Protein AF-A0A4Q3A1X8-F1 (afdb_monomer)

Radius of gyration: 11.79 Å; Cα contacts (8 Å, |Δi|>4): 66; chains: 1; bounding box: 34×23×25 Å

Solvent-accessible surface area (backbone atoms only — not comparable to full-atom values): 4006 Å² total; per-residue (Å²): 127,48,77,44,58,11,74,87,76,67,45,76,34,82,41,31,84,91,42,96,79,29,74,71,75,75,54,64,59,48,70,67,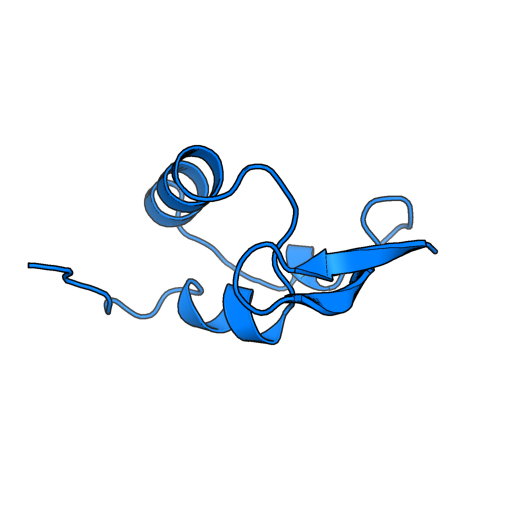48,53,51,50,46,62,73,75,35,98,61,58,70,34,74,74,63,46,53,64,50,29,85,54,100,66,81,88,81,127

Secondary structure (DSSP, 8-state):
-EEEE-TTT--EEEE-TTSSS-GGGGS---HHHHHHHHHH-SSPPPHHHHHTTSS-------

pLDDT: mean 80.16, std 12.74, range [43.78, 91.31]

Mean predicted aligned error: 6.54 Å

Foldseek 3Di:
DDWDAAQVPRDIDDACVVPPDGVVVVADADPVLVVCCVVVDVDDHHPVVSVVRRPDPDDPDD

Sequence (62 aa):
MSYKKCSRCDKEFECRADSHGCWCEQYTLSAEALQQLRSSFSDCLCPDCLTAYQALPADSQQ

Structure (mmCIF, N/CA/C/O backbone):
data_AF-A0A4Q3A1X8-F1
#
_entry.id   AF-A0A4Q3A1X8-F1
#
loop_
_atom_site.group_PDB
_atom_site.id
_atom_site.type_symbol
_atom_site.label_atom_id
_atom_site.label_alt_id
_atom_site.label_comp_id
_atom_site.label_asym_id
_atom_site.label_entity_id
_atom_site.label_seq_id
_atom_site.pdbx_PDB_ins_code
_atom_site.Cartn_x
_atom_site.Cartn_y
_atom_site.Cartn_z
_atom_site.occupancy
_atom_site.B_iso_or_equiv
_atom_site.auth_seq_id
_atom_site.auth_comp_id
_atom_site.auth_asym_id
_atom_site.auth_atom_id
_atom_site.pdbx_PDB_model_num
ATOM 1 N N . MET A 1 1 ? 11.933 -11.216 -8.515 1.00 58.72 1 MET A N 1
ATOM 2 C CA . MET A 1 1 ? 11.247 -9.933 -8.795 1.00 58.72 1 MET A CA 1
ATOM 3 C C . MET A 1 1 ? 9.991 -10.235 -9.588 1.00 58.72 1 MET A C 1
ATOM 5 O O . MET A 1 1 ? 10.103 -10.872 -10.627 1.00 58.72 1 MET A O 1
ATOM 9 N N . SER A 1 2 ? 8.816 -9.864 -9.076 1.00 80.31 2 SER A N 1
ATOM 10 C CA . SER A 1 2 ? 7.532 -10.131 -9.737 1.00 80.31 2 SER A CA 1
ATOM 11 C C . SER A 1 2 ? 6.700 -8.855 -9.788 1.00 80.31 2 SER A C 1
ATOM 13 O O . SER A 1 2 ? 6.736 -8.063 -8.847 1.00 80.31 2 SER A O 1
ATOM 15 N N . TYR A 1 3 ? 5.964 -8.639 -10.874 1.00 85.44 3 TYR A N 1
ATOM 16 C CA . TYR A 1 3 ? 5.031 -7.522 -10.977 1.00 85.44 3 TYR A CA 1
ATOM 17 C C . TYR A 1 3 ? 3.661 -7.964 -10.470 1.00 85.44 3 TYR A C 1
ATOM 19 O O . TYR A 1 3 ? 3.174 -9.040 -10.817 1.00 85.44 3 TYR A O 1
ATOM 27 N N . LYS A 1 4 ? 3.053 -7.142 -9.617 1.00 87.50 4 LYS A N 1
ATOM 28 C CA . LYS A 1 4 ? 1.692 -7.343 -9.119 1.00 87.50 4 LYS A CA 1
ATOM 29 C C . LYS A 1 4 ? 0.805 -6.177 -9.514 1.00 87.50 4 LYS A C 1
ATOM 31 O O . LYS A 1 4 ? 1.283 -5.072 -9.761 1.00 87.50 4 LYS A O 1
ATOM 36 N N . LYS A 1 5 ? -0.497 -6.438 -9.564 1.00 91.00 5 LYS A N 1
ATOM 37 C CA . LYS A 1 5 ? -1.516 -5.446 -9.889 1.00 91.00 5 LYS A CA 1
ATOM 38 C C . LYS A 1 5 ? -2.200 -4.987 -8.609 1.00 91.00 5 LYS A C 1
ATOM 40 O O . LYS A 1 5 ? -2.631 -5.809 -7.810 1.00 91.00 5 LYS A O 1
ATOM 45 N N . CYS A 1 6 ? -2.280 -3.678 -8.404 1.00 90.62 6 CYS A N 1
ATOM 46 C CA . CYS A 1 6 ? -2.879 -3.103 -7.207 1.00 90.62 6 CYS A CA 1
ATOM 47 C C . CYS A 1 6 ? -4.385 -3.383 -7.158 1.00 90.62 6 CYS A C 1
ATOM 49 O O . CYS A 1 6 ? -5.099 -2.948 -8.056 1.00 90.62 6 CYS A O 1
ATOM 51 N N . SER A 1 7 ? -4.892 -3.996 -6.083 1.00 89.31 7 SER A N 1
ATOM 52 C CA . SER A 1 7 ? -6.343 -4.215 -5.916 1.00 89.31 7 SER A CA 1
ATOM 53 C C . SER A 1 7 ? -7.167 -2.931 -5.789 1.00 89.31 7 SER A C 1
ATOM 55 O O . SER A 1 7 ? -8.388 -2.983 -5.873 1.00 89.31 7 SER A O 1
ATOM 57 N N . ARG A 1 8 ? -6.519 -1.784 -5.551 1.00 88.50 8 ARG A N 1
ATOM 58 C CA . ARG A 1 8 ? -7.191 -0.493 -5.368 1.00 88.50 8 ARG A CA 1
ATOM 59 C C . ARG A 1 8 ? -7.272 0.350 -6.643 1.00 88.50 8 ARG A C 1
ATOM 61 O O . ARG A 1 8 ? -8.248 1.070 -6.827 1.00 88.50 8 ARG A O 1
ATOM 68 N N . CYS A 1 9 ? -6.212 0.362 -7.446 1.00 90.81 9 CYS A N 1
ATOM 69 C CA . CYS A 1 9 ? -6.086 1.259 -8.601 1.00 90.81 9 CYS A CA 1
ATOM 70 C C . CYS A 1 9 ? -5.714 0.537 -9.897 1.00 90.81 9 CYS A C 1
ATOM 72 O O . CYS A 1 9 ? -5.429 1.195 -10.893 1.00 90.81 9 CYS A O 1
ATOM 74 N N . ASP A 1 10 ? -5.644 -0.797 -9.872 1.00 90.12 10 ASP A N 1
ATOM 75 C CA . ASP A 1 10 ? -5.283 -1.643 -11.011 1.00 90.12 10 ASP A CA 1
ATOM 76 C C . ASP A 1 10 ? -3.907 -1.342 -11.630 1.00 90.12 10 ASP A C 1
ATOM 78 O O . ASP A 1 10 ? -3.568 -1.834 -12.705 1.00 90.12 10 ASP A O 1
ATOM 82 N N . LYS A 1 11 ? -3.067 -0.568 -10.940 1.00 90.00 11 LYS A N 1
ATOM 83 C CA . LYS A 1 11 ? -1.726 -0.227 -11.408 1.00 90.00 11 LYS A CA 1
ATOM 84 C C . LYS A 1 11 ? -0.776 -1.399 -11.203 1.00 90.00 11 LYS A C 1
ATOM 86 O O . LYS A 1 11 ? -0.727 -1.968 -10.112 1.00 90.00 11 LYS A O 1
ATOM 91 N N . GLU A 1 12 ? 0.007 -1.717 -12.225 1.00 91.31 12 GL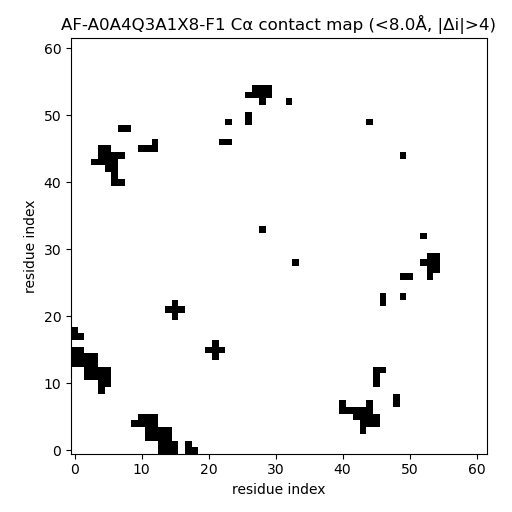U A N 1
ATOM 92 C CA . GLU A 1 12 ? 1.127 -2.646 -12.097 1.00 91.31 12 GLU A CA 1
ATOM 93 C C . GLU A 1 12 ? 2.276 -1.991 -11.327 1.00 91.31 12 GLU A C 1
ATOM 95 O O . GLU A 1 12 ? 2.660 -0.846 -11.581 1.00 91.31 12 GLU A O 1
ATOM 100 N N . PHE A 1 13 ? 2.813 -2.717 -10.354 1.00 88.81 13 PHE A N 1
ATOM 101 C CA . PHE A 1 13 ? 3.937 -2.289 -9.537 1.00 88.81 13 PHE A CA 1
ATOM 102 C C . PHE A 1 13 ? 4.878 -3.459 -9.275 1.00 88.81 13 PHE A C 1
ATOM 104 O O . PHE A 1 13 ? 4.489 -4.628 -9.300 1.00 88.81 13 PHE A O 1
ATOM 111 N N . GLU A 1 14 ? 6.139 -3.139 -9.004 1.00 87.31 14 GLU A N 1
ATOM 112 C CA . GLU A 1 14 ? 7.133 -4.150 -8.675 1.00 87.31 14 GLU A CA 1
ATOM 113 C C . GLU A 1 14 ? 6.927 -4.635 -7.236 1.00 87.31 14 GLU A C 1
ATOM 115 O O . GLU A 1 14 ? 7.084 -3.875 -6.277 1.00 87.31 14 GLU A O 1
ATOM 120 N N . CYS A 1 15 ? 6.582 -5.910 -7.077 1.00 84.50 15 CYS A N 1
ATOM 121 C CA . CYS A 1 15 ? 6.527 -6.574 -5.787 1.00 84.50 15 CYS A CA 1
ATOM 122 C C . CYS A 1 15 ? 7.877 -7.239 -5.504 1.00 84.50 15 CYS A C 1
ATOM 124 O O . CYS A 1 15 ? 8.289 -8.207 -6.154 1.00 84.50 15 CYS A O 1
ATOM 126 N N . ARG A 1 16 ? 8.562 -6.709 -4.492 1.00 82.88 16 ARG A N 1
ATOM 127 C CA . ARG A 1 16 ? 9.828 -7.241 -3.986 1.00 82.88 16 ARG A CA 1
ATOM 128 C C . ARG A 1 16 ? 9.644 -8.082 -2.722 1.00 82.88 16 ARG A C 1
ATOM 130 O O . ARG A 1 16 ? 10.622 -8.336 -2.049 1.00 82.88 16 ARG A O 1
ATOM 137 N N . ALA A 1 17 ? 8.430 -8.550 -2.414 1.00 78.44 17 ALA A N 1
ATOM 138 C CA . ALA A 1 17 ? 8.181 -9.396 -1.238 1.00 78.44 17 ALA A CA 1
ATOM 139 C C . ALA A 1 17 ? 8.977 -10.717 -1.257 1.00 78.44 17 ALA A C 1
ATOM 141 O O . ALA A 1 17 ? 9.336 -11.235 -0.209 1.00 78.44 17 ALA A O 1
ATOM 142 N N . ASP A 1 18 ? 9.273 -11.237 -2.451 1.00 75.69 18 ASP A N 1
ATOM 143 C CA . ASP A 1 18 ? 10.087 -12.445 -2.662 1.00 75.69 18 ASP A CA 1
ATOM 144 C C . ASP A 1 18 ? 11.602 -12.144 -2.704 1.00 75.69 18 ASP A C 1
ATOM 146 O O . ASP A 1 18 ? 12.434 -13.007 -2.952 1.00 75.69 18 ASP A O 1
ATOM 150 N N . SER A 1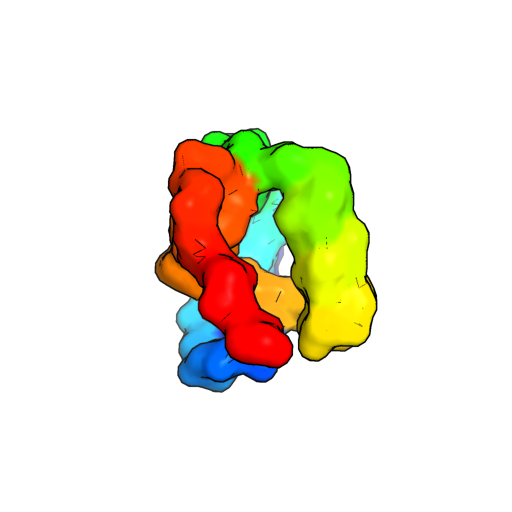 19 ? 11.993 -10.879 -2.544 1.00 75.88 19 SER A N 1
ATOM 151 C CA . SER A 1 19 ? 13.381 -10.421 -2.605 1.00 75.88 19 SER A CA 1
ATOM 152 C C . SER A 1 19 ? 13.746 -9.710 -1.304 1.00 75.88 19 SER A C 1
ATOM 154 O O . SER A 1 19 ? 12.903 -9.109 -0.651 1.00 75.88 19 SER A O 1
ATOM 156 N N . HIS A 1 20 ? 15.014 -9.770 -0.902 1.00 72.56 20 HIS A N 1
ATOM 157 C CA . HIS A 1 20 ? 15.467 -9.079 0.305 1.00 72.56 20 HIS A CA 1
ATOM 158 C C . HIS A 1 20 ? 15.335 -7.555 0.111 1.00 72.56 20 HIS A C 1
ATOM 160 O O . HIS A 1 20 ? 16.016 -6.992 -0.747 1.00 72.56 20 HIS A O 1
ATOM 166 N N . GLY A 1 21 ? 14.470 -6.893 0.889 1.00 70.25 21 GLY A N 1
ATOM 167 C CA . GLY A 1 21 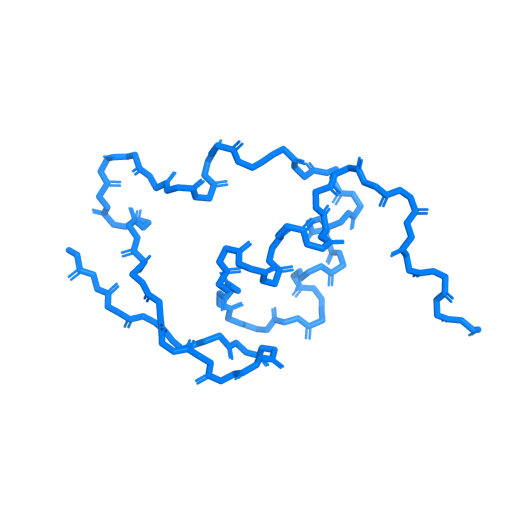? 14.276 -5.439 0.854 1.00 70.25 21 GLY A CA 1
ATOM 168 C C . GLY A 1 21 ? 13.139 -4.983 -0.062 1.00 70.25 21 GLY A C 1
ATOM 169 O O . GLY A 1 21 ? 13.362 -4.333 -1.092 1.00 70.25 21 GLY A O 1
ATOM 170 N N . CYS A 1 22 ? 11.896 -5.275 0.321 1.00 81.69 22 CYS A N 1
ATOM 171 C CA . CYS A 1 22 ? 10.748 -4.688 -0.350 1.00 81.69 22 CYS A CA 1
ATOM 172 C C . CYS A 1 22 ? 10.592 -3.223 0.059 1.00 81.69 22 CYS A C 1
ATOM 174 O O . CYS A 1 22 ? 10.734 -2.858 1.224 1.00 81.69 22 CYS A O 1
ATOM 176 N N . TRP A 1 23 ? 10.231 -2.364 -0.897 1.00 83.94 23 TRP A N 1
ATOM 177 C CA . TRP A 1 23 ? 9.932 -0.967 -0.586 1.00 83.94 23 TRP A CA 1
ATOM 178 C C . TRP A 1 23 ? 8.800 -0.866 0.443 1.00 83.94 23 TRP A C 1
ATOM 180 O O . TRP A 1 23 ? 8.815 0.071 1.221 1.00 83.94 23 TRP A O 1
ATOM 190 N N . CYS A 1 24 ? 7.879 -1.837 0.518 1.00 80.75 24 CYS A N 1
ATOM 191 C CA . CYS A 1 24 ? 6.785 -1.819 1.491 1.00 80.75 24 CYS A CA 1
ATOM 192 C C . CYS A 1 24 ? 7.267 -1.932 2.945 1.00 80.75 24 CYS A C 1
ATOM 194 O O . CYS A 1 24 ? 6.545 -1.529 3.846 1.00 80.75 24 CYS A O 1
ATOM 196 N N . GLU A 1 25 ? 8.480 -2.441 3.182 1.00 82.19 25 GLU A N 1
ATOM 197 C CA . GLU A 1 25 ? 9.094 -2.494 4.516 1.00 82.19 25 GLU A CA 1
ATOM 198 C C . GLU A 1 25 ? 9.590 -1.117 4.978 1.00 82.19 25 GLU A C 1
ATOM 200 O O . GLU A 1 25 ? 9.772 -0.892 6.169 1.00 82.19 25 GLU A O 1
ATOM 205 N N . GLN A 1 26 ? 9.790 -0.179 4.047 1.00 83.56 26 GLN A N 1
ATOM 206 C CA . GLN A 1 26 ? 10.130 1.213 4.363 1.00 83.56 26 GLN A CA 1
ATOM 207 C C . GLN A 1 26 ? 8.903 2.020 4.820 1.00 83.56 26 GLN A C 1
ATOM 209 O O . GLN A 1 26 ? 9.047 3.156 5.263 1.00 83.56 26 GLN A O 1
ATOM 214 N N . TYR A 1 27 ? 7.697 1.464 4.667 1.00 82.62 27 TYR A N 1
ATOM 215 C CA . TYR A 1 27 ? 6.439 2.148 4.937 1.00 82.62 27 TYR A CA 1
ATOM 216 C C . TYR A 1 27 ? 5.981 1.773 6.342 1.00 82.62 27 TYR A C 1
ATOM 218 O O . TYR A 1 27 ? 5.692 0.611 6.626 1.00 82.62 27 TYR A O 1
ATOM 226 N N . THR A 1 28 ? 5.869 2.767 7.217 1.00 83.50 28 THR A N 1
ATOM 227 C CA . THR A 1 28 ? 5.389 2.547 8.583 1.00 83.50 28 THR A CA 1
ATOM 228 C C . THR A 1 28 ? 3.870 2.668 8.612 1.00 83.50 28 THR A C 1
ATOM 230 O O . THR A 1 28 ? 3.312 3.761 8.498 1.00 83.50 28 THR A O 1
ATOM 233 N N . LEU A 1 29 ? 3.198 1.528 8.763 1.00 84.00 29 LEU A N 1
ATOM 234 C CA . LEU A 1 29 ? 1.746 1.431 8.896 1.00 84.00 29 LEU A CA 1
ATOM 235 C C . LEU A 1 29 ? 1.381 1.087 10.342 1.00 84.00 29 LEU A C 1
ATOM 237 O O . LEU A 1 29 ? 2.004 0.220 10.956 1.00 84.00 29 LEU A O 1
ATOM 241 N N . SER A 1 30 ? 0.341 1.729 10.871 1.00 86.06 30 SER A N 1
ATOM 242 C CA . SER A 1 30 ? -0.242 1.343 12.159 1.00 86.06 30 SER A CA 1
ATOM 243 C C . SER A 1 30 ? -0.903 -0.035 12.063 1.00 86.06 30 SER A C 1
ATOM 245 O O . SER A 1 30 ? -1.375 -0.439 10.997 1.00 86.06 30 SER A O 1
ATOM 247 N N . ALA A 1 31 ? -0.999 -0.747 13.189 1.00 85.88 31 ALA A N 1
ATOM 248 C CA . ALA A 1 31 ? -1.675 -2.045 13.244 1.00 85.88 31 ALA A CA 1
ATOM 249 C C . ALA A 1 31 ? -3.129 -1.962 12.742 1.00 85.88 31 ALA A C 1
ATOM 251 O O . ALA A 1 31 ? -3.556 -2.819 11.973 1.00 85.88 31 ALA A O 1
ATOM 252 N N . GLU A 1 32 ? -3.852 -0.896 13.097 1.00 86.81 32 GLU A N 1
ATOM 253 C CA . GLU A 1 32 ? -5.216 -0.627 12.618 1.00 86.81 32 GLU A CA 1
ATOM 254 C C . GLU A 1 32 ? -5.280 -0.509 11.090 1.00 86.81 32 GLU A C 1
ATOM 256 O O . GLU A 1 32 ? -6.096 -1.174 10.453 1.00 86.81 32 GLU A O 1
ATOM 261 N N . ALA A 1 33 ? -4.368 0.260 10.485 1.00 85.69 33 ALA A N 1
ATOM 262 C CA . ALA A 1 33 ? -4.285 0.399 9.033 1.00 85.69 33 ALA A CA 1
ATOM 263 C C . ALA A 1 33 ? -3.993 -0.952 8.363 1.00 85.69 33 ALA A C 1
ATOM 265 O O . ALA A 1 33 ? -4.645 -1.305 7.385 1.00 85.69 33 ALA A O 1
ATOM 266 N N . LEU A 1 34 ? -3.076 -1.754 8.916 1.00 84.62 34 LEU A N 1
ATOM 267 C CA . LEU A 1 34 ? -2.785 -3.103 8.417 1.00 84.62 34 LEU A CA 1
ATOM 268 C C . LEU A 1 34 ? -3.992 -4.043 8.504 1.00 84.62 34 LEU A C 1
ATOM 2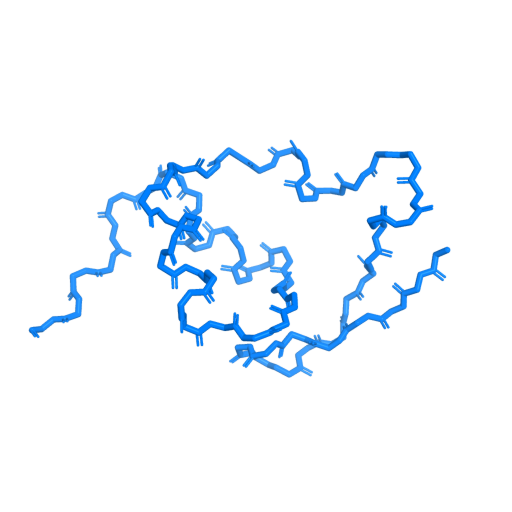70 O O . LEU A 1 34 ? -4.220 -4.822 7.577 1.00 84.62 34 LEU A O 1
ATOM 274 N N . GLN A 1 35 ? -4.760 -3.993 9.592 1.00 87.81 35 GLN A N 1
ATOM 275 C CA . GLN A 1 35 ? -5.974 -4.800 9.720 1.00 87.81 35 GLN A CA 1
ATOM 276 C C . GLN A 1 35 ? -7.051 -4.353 8.730 1.00 87.81 35 GLN A C 1
ATOM 278 O O . GLN A 1 35 ? -7.632 -5.200 8.051 1.00 87.81 35 GLN A O 1
ATOM 283 N N . GLN A 1 36 ? -7.255 -3.043 8.582 1.00 87.25 36 GLN A N 1
ATOM 284 C CA . GLN A 1 36 ? -8.193 -2.484 7.611 1.00 87.25 36 GLN A CA 1
ATOM 285 C C . GLN A 1 36 ? -7.817 -2.882 6.183 1.00 87.25 36 GLN A C 1
ATOM 287 O O . GLN A 1 36 ? -8.675 -3.317 5.418 1.00 87.25 36 GLN A O 1
ATOM 292 N N . LEU A 1 37 ? -6.529 -2.794 5.844 1.00 87.25 37 LEU A N 1
ATOM 293 C CA . LEU A 1 37 ? -5.987 -3.195 4.550 1.00 87.25 37 LEU A CA 1
ATOM 294 C C . LEU A 1 37 ? -6.247 -4.676 4.268 1.00 87.25 37 LEU A C 1
ATOM 296 O O . LEU A 1 37 ? -6.743 -5.002 3.197 1.00 87.25 37 LEU A O 1
ATOM 300 N N . ARG A 1 38 ? -5.974 -5.563 5.233 1.00 85.00 38 ARG A N 1
ATOM 301 C CA . ARG A 1 38 ? -6.222 -7.011 5.096 1.00 85.00 38 ARG A CA 1
ATOM 302 C C . ARG A 1 38 ? -7.7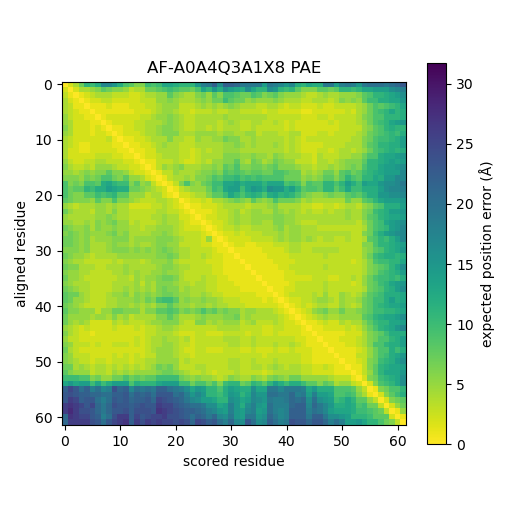04 -7.362 4.975 1.00 85.00 38 ARG A C 1
ATOM 304 O O . ARG A 1 38 ? -8.030 -8.371 4.362 1.00 85.00 38 ARG A O 1
ATOM 311 N N . SER A 1 39 ? -8.581 -6.565 5.583 1.00 88.75 39 SER A N 1
ATOM 312 C CA . SER A 1 39 ? -10.033 -6.762 5.512 1.00 88.75 39 SER A CA 1
ATOM 313 C C . SER A 1 39 ? -10.631 -6.195 4.217 1.00 88.75 39 SER A C 1
ATOM 315 O O . SER A 1 39 ? -11.536 -6.787 3.637 1.00 88.75 39 SER A O 1
ATOM 317 N N . SER A 1 40 ? -10.103 -5.063 3.738 1.00 87.62 40 SER A N 1
ATOM 318 C CA . SER A 1 40 ? -10.619 -4.340 2.565 1.00 87.62 40 SER A CA 1
ATOM 319 C C . SER A 1 40 ? -10.027 -4.832 1.244 1.00 87.62 40 SER A C 1
ATOM 321 O O . SER A 1 40 ? -10.691 -4.769 0.212 1.00 87.62 40 SER A O 1
ATOM 323 N N . PHE A 1 41 ? -8.779 -5.307 1.253 1.00 87.94 41 PHE A N 1
ATOM 324 C CA . PHE A 1 41 ? -8.049 -5.720 0.058 1.00 87.94 41 PHE A CA 1
ATOM 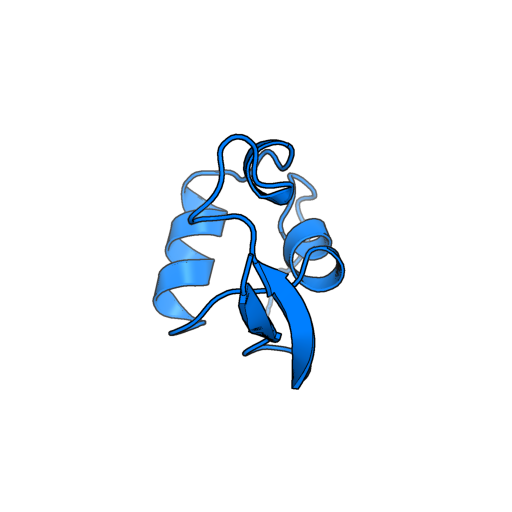325 C C . PHE A 1 41 ? -7.543 -7.154 0.202 1.00 87.94 41 PHE A C 1
ATOM 327 O O . PHE A 1 41 ? -6.875 -7.509 1.171 1.00 87.94 41 PHE A O 1
ATOM 334 N N . SER A 1 42 ? -7.842 -7.979 -0.801 1.00 81.81 42 SER A N 1
ATOM 335 C CA . SER A 1 42 ? -7.439 -9.390 -0.836 1.00 8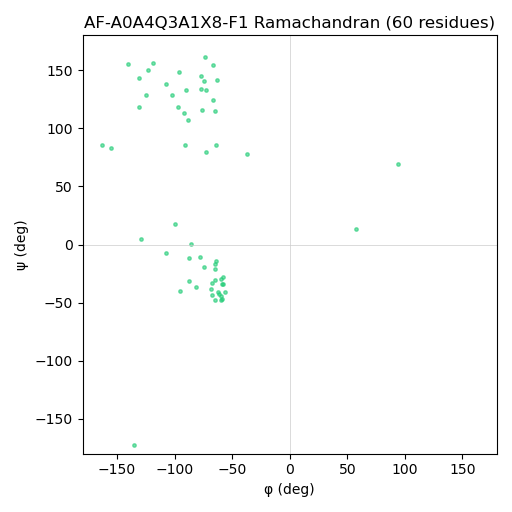1.81 42 SER A CA 1
ATOM 336 C C . SER A 1 42 ? -6.053 -9.621 -1.453 1.00 81.81 42 SER A C 1
ATOM 338 O O . SER A 1 42 ? -5.529 -10.727 -1.351 1.00 81.81 42 SER A O 1
ATOM 340 N N . ASP A 1 43 ? -5.458 -8.609 -2.093 1.00 84.88 43 ASP A N 1
ATOM 341 C CA . ASP A 1 43 ? -4.110 -8.675 -2.676 1.00 84.88 43 ASP A CA 1
ATOM 342 C C . ASP A 1 43 ? -3.290 -7.411 -2.333 1.00 84.88 43 ASP A C 1
ATOM 344 O O . ASP A 1 43 ? -3.668 -6.597 -1.487 1.00 84.88 43 ASP A O 1
ATOM 348 N N . CYS A 1 44 ? -2.106 -7.276 -2.927 1.00 86.00 44 CYS A N 1
ATOM 349 C CA . CYS A 1 44 ? -1.127 -6.264 -2.573 1.00 86.00 44 CYS A CA 1
ATOM 350 C C . CYS A 1 44 ? -1.501 -4.881 -3.137 1.00 86.00 44 CYS A C 1
ATOM 352 O O . CYS A 1 44 ? -1.990 -4.746 -4.260 1.00 86.00 44 CYS A O 1
ATOM 354 N N . LEU A 1 45 ? -1.194 -3.828 -2.375 1.00 87.69 45 LEU A N 1
ATOM 355 C CA . LEU A 1 45 ? -1.313 -2.444 -2.833 1.00 87.69 45 LEU A CA 1
ATOM 356 C C . LEU A 1 45 ? 0.023 -1.914 -3.352 1.00 87.69 45 LEU A C 1
ATOM 358 O O . LEU A 1 45 ? 1.084 -2.285 -2.857 1.00 87.69 45 LEU A O 1
ATOM 362 N N . CYS A 1 46 ? -0.042 -1.014 -4.330 1.00 90.38 46 CYS A N 1
ATOM 363 C CA . CYS A 1 46 ? 1.122 -0.305 -4.853 1.00 90.38 46 CYS A CA 1
ATOM 364 C C . CYS A 1 46 ? 1.616 0.770 -3.858 1.00 90.38 46 CYS A C 1
ATOM 366 O O . CYS A 1 46 ? 0.838 1.201 -3.004 1.00 90.38 46 CYS A O 1
ATOM 368 N N . PRO A 1 47 ? 2.869 1.255 -3.972 1.00 87.62 47 PRO A N 1
ATOM 369 C CA . PRO A 1 47 ? 3.439 2.231 -3.032 1.00 87.62 47 PRO A CA 1
ATOM 370 C C . PRO A 1 47 ? 2.641 3.531 -2.946 1.00 87.62 47 PRO A C 1
ATOM 372 O O . PRO A 1 47 ? 2.538 4.128 -1.882 1.00 87.62 47 PRO A O 1
ATOM 375 N N . ASP A 1 48 ? 2.050 3.948 -4.061 1.00 88.19 48 ASP A N 1
ATOM 376 C CA . ASP A 1 48 ? 1.227 5.151 -4.157 1.00 88.19 48 ASP A CA 1
ATOM 377 C C . ASP A 1 48 ? -0.052 5.026 -3.311 1.00 88.19 48 ASP A C 1
ATOM 379 O O . ASP A 1 48 ? -0.346 5.873 -2.471 1.00 88.19 48 ASP A O 1
ATOM 383 N N . CYS A 1 49 ? -0.750 3.893 -3.443 1.00 88.69 49 CYS A N 1
ATOM 384 C CA . CYS A 1 49 ? -1.911 3.576 -2.615 1.00 88.69 49 CYS A CA 1
ATOM 385 C C . CYS A 1 49 ? -1.522 3.326 -1.157 1.00 88.69 49 CYS A C 1
ATOM 387 O O . CYS A 1 49 ? -2.248 3.748 -0.268 1.00 88.69 49 CYS A O 1
ATOM 389 N N . LEU A 1 50 ? -0.388 2.667 -0.900 1.00 85.31 50 LEU A N 1
ATOM 390 C CA . LEU A 1 50 ? 0.078 2.365 0.453 1.00 85.31 50 LEU A CA 1
ATOM 391 C C . LEU A 1 50 ? 0.479 3.634 1.223 1.00 85.31 50 LEU A C 1
ATOM 393 O O . LEU A 1 50 ? 0.254 3.703 2.427 1.00 85.31 50 LEU A O 1
ATOM 397 N N . THR A 1 51 ? 1.012 4.655 0.540 1.00 85.94 51 THR A N 1
ATOM 398 C CA . THR A 1 51 ? 1.302 5.977 1.126 1.00 85.94 51 THR A CA 1
ATOM 399 C C . THR A 1 51 ? 0.061 6.638 1.710 1.00 85.94 51 THR A C 1
ATOM 401 O O . THR A 1 51 ? 0.177 7.289 2.742 1.00 85.94 51 THR A O 1
ATOM 404 N N . ALA A 1 52 ? -1.122 6.431 1.126 1.00 84.00 52 ALA A N 1
ATOM 405 C CA . ALA A 1 52 ? -2.365 6.961 1.688 1.00 84.00 52 ALA A CA 1
ATOM 406 C C . ALA A 1 52 ? -2.723 6.347 3.058 1.00 84.00 52 ALA A C 1
ATOM 408 O O . ALA A 1 52 ? -3.528 6.918 3.782 1.00 84.00 52 ALA A O 1
ATOM 409 N N . TYR A 1 53 ? -2.118 5.209 3.420 1.00 82.12 53 TYR A N 1
ATOM 410 C CA . TYR A 1 53 ? -2.314 4.526 4.704 1.00 82.12 53 TYR A CA 1
ATOM 411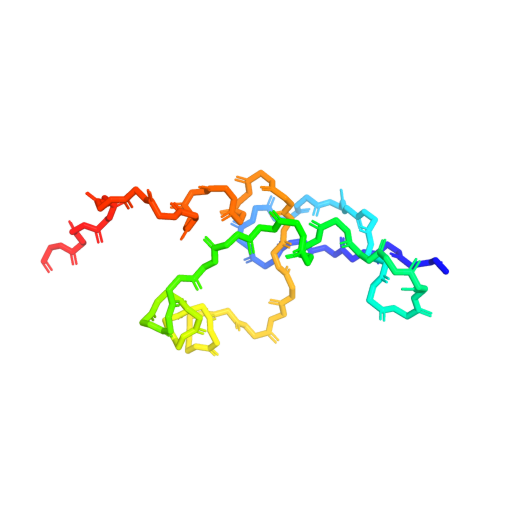 C C . TYR A 1 53 ? -1.108 4.644 5.653 1.00 82.12 53 TYR A C 1
ATOM 413 O O . TYR A 1 53 ? -1.202 4.219 6.807 1.00 82.12 53 TYR A O 1
ATOM 421 N N . GLN A 1 54 ? 0.029 5.196 5.200 1.00 80.19 54 GLN A N 1
ATOM 422 C CA . GLN A 1 54 ? 1.123 5.581 6.102 1.00 80.19 54 GLN A CA 1
ATOM 423 C C . GLN A 1 54 ? 0.626 6.665 7.041 1.00 80.19 54 GLN A C 1
ATOM 425 O O . GLN A 1 54 ? -0.122 7.517 6.584 1.00 80.19 54 GLN A O 1
ATOM 430 N N . ALA A 1 55 ? 1.048 6.609 8.311 1.00 63.66 55 ALA A N 1
ATOM 431 C CA . ALA A 1 55 ? 0.585 7.419 9.443 1.00 63.66 55 ALA A CA 1
ATOM 432 C C . ALA A 1 55 ? 0.248 8.890 9.107 1.00 63.66 55 ALA A C 1
ATOM 434 O O . ALA A 1 55 ? 0.981 9.825 9.420 1.00 63.66 55 ALA A O 1
ATOM 435 N N . LEU A 1 56 ? -0.918 9.074 8.506 1.00 50.75 56 LEU A N 1
ATOM 436 C CA . LEU A 1 56 ? -1.659 10.297 8.312 1.00 50.75 56 LEU A CA 1
ATOM 437 C C . LEU A 1 56 ? -3.071 9.931 8.773 1.00 50.75 56 LEU A C 1
ATOM 439 O O . LEU A 1 56 ? -3.664 8.991 8.236 1.00 50.75 56 LEU A O 1
ATOM 443 N N . PRO A 1 57 ? -3.600 10.598 9.809 1.00 47.38 57 PRO A N 1
ATOM 444 C CA . PRO A 1 57 ? -4.941 10.334 10.306 1.00 47.38 57 PRO A CA 1
ATOM 445 C C . PRO A 1 57 ? -5.955 10.898 9.306 1.00 47.38 57 PRO A C 1
ATOM 447 O O . PRO A 1 57 ? -6.442 12.007 9.489 1.00 47.38 57 PRO A O 1
ATOM 450 N N . ALA A 1 58 ? -6.231 10.197 8.207 1.00 52.28 58 ALA A N 1
ATOM 451 C CA . ALA A 1 58 ? -7.255 10.622 7.259 1.00 52.28 58 ALA A CA 1
ATOM 452 C C . ALA A 1 58 ? -7.680 9.484 6.325 1.00 52.28 58 ALA A C 1
ATOM 454 O O . ALA A 1 58 ? -7.200 9.397 5.201 1.00 52.28 58 ALA A O 1
ATOM 455 N N . ASP A 1 59 ? -8.637 8.670 6.771 1.00 43.78 59 ASP A N 1
ATOM 456 C CA . ASP A 1 59 ? -9.857 8.503 5.975 1.00 43.78 59 ASP A CA 1
ATOM 457 C C . ASP A 1 59 ? -11.018 8.074 6.878 1.00 43.78 59 ASP A C 1
ATOM 459 O O . ASP A 1 59 ? -11.341 6.900 7.061 1.00 43.78 59 ASP A O 1
ATOM 463 N N . SER A 1 60 ? -11.619 9.083 7.499 1.00 50.31 60 SER A N 1
ATOM 464 C CA . SER A 1 60 ? -12.950 9.033 8.085 1.00 50.31 60 SER A CA 1
ATOM 465 C C . SER A 1 60 ? -13.973 8.792 6.968 1.00 50.31 60 SER A C 1
ATOM 467 O O . SER A 1 60 ? -14.537 9.746 6.434 1.00 50.31 60 SER A O 1
ATOM 469 N N . GLN A 1 61 ? -14.228 7.541 6.588 1.00 45.75 61 GLN A N 1
ATOM 470 C CA . GLN A 1 61 ? -15.329 7.234 5.669 1.00 45.75 61 GLN A CA 1
ATOM 471 C C . GLN A 1 61 ? -16.611 6.934 6.451 1.00 45.75 61 GLN A C 1
ATOM 473 O O . GLN A 1 61 ? -16.907 5.780 6.734 1.00 45.75 61 GLN A O 1
ATOM 478 N N . GLN A 1 62 ? -17.299 8.048 6.756 1.00 50.41 62 GLN A N 1
ATOM 479 C CA . GLN A 1 62 ? -18.758 8.273 6.841 1.00 50.41 62 GLN A CA 1
ATOM 480 C C . GLN A 1 62 ? -19.577 7.431 7.832 1.00 50.41 62 GLN A C 1
ATOM 482 O O . GLN A 1 62 ? -19.809 6.231 7.583 1.00 50.41 62 GLN A O 1
#